Protein AF-A0AAW0XYE4-F1 (afdb_monomer_lite)

Foldseek 3Di:
DVPDDDPQDDPAWHWDDDPAWIWIQGPVQRWIWIDGVDTDIRHDPVQQQVDDDCCFRNVPDPQRNLQAPVQFRDPDSVLSNLSRDDDDPVDDPVVSVVSCPVNVVCVVDGDGDPPDPDPPPDD

Sequence (123 aa):
INGEDYEGENQFVKFTKNENASMFFFKSLGFVIIISDKIQFRMPKILNGNLHGLCGRMDGEKRHDLVGPTGCIFTNPSLFALSWTTQGEGCSLFSLRSKKRGVTQYQEACPREDYIPTAVSHP

Organism: Cherax quadricarinatus (NCBI:txid27406)

InterPro domains:
  IPR001846 von Willebrand factor, type D domain [PS51233] (1-92)

Secondary structure (DSSP, 8-state):
-TTS---S--SSEEEEE-SS-EEEEETTTTEEEEESSSEEEE--GGGTTT--STT--SSS-GGGGGB-TTSBB-S-HHHHHHHH--PPTTS-HHHHHHHHHHHHHHHHH--B------S----

Radius of gyration: 18.24 Å; chains: 1; bounding box: 35×46×48 Å

pLDDT: mean 89.14, std 12.55, range [41.31, 97.88]

Structure (mmCIF, N/CA/C/O backbone):
data_AF-A0AAW0XYE4-F1
#
_entry.id   AF-A0AAW0XYE4-F1
#
loop_
_atom_site.group_PDB
_atom_site.id
_atom_site.type_symbol
_atom_site.label_atom_id
_atom_site.label_alt_id
_atom_site.label_comp_id
_atom_site.label_asym_id
_atom_site.label_entity_id
_atom_site.label_seq_id
_atom_site.pdbx_PDB_ins_code
_atom_site.Cartn_x
_atom_site.Cartn_y
_atom_site.Cartn_z
_atom_site.occupancy
_atom_site.B_iso_or_equiv
_atom_site.auth_seq_id
_atom_site.auth_comp_id
_atom_site.auth_asym_id
_atom_site.auth_atom_id
_atom_site.pdbx_PDB_model_num
ATOM 1 N N . ILE A 1 1 ? -15.274 7.383 12.728 1.00 77.88 1 ILE A N 1
ATOM 2 C CA . ILE A 1 1 ? -15.293 6.687 11.417 1.00 77.88 1 ILE A CA 1
ATOM 3 C C . ILE A 1 1 ? -15.952 7.625 10.405 1.00 77.88 1 ILE A C 1
ATOM 5 O O . ILE A 1 1 ? -16.896 8.287 10.790 1.00 77.88 1 ILE A O 1
ATOM 9 N N . ASN A 1 2 ? -15.466 7.730 9.158 1.00 82.19 2 ASN A N 1
ATOM 10 C CA . ASN A 1 2 ? -16.015 8.654 8.138 1.00 82.19 2 ASN A CA 1
ATOM 11 C C . ASN A 1 2 ? -16.071 10.139 8.563 1.00 82.19 2 ASN A C 1
ATOM 13 O O . ASN A 1 2 ? -17.001 10.850 8.206 1.00 82.19 2 ASN A O 1
ATOM 17 N N . GLY A 1 3 ? -15.074 10.606 9.319 1.00 84.88 3 GLY A N 1
ATOM 18 C CA . GLY A 1 3 ? -15.006 11.990 9.810 1.00 84.88 3 GLY A CA 1
ATOM 19 C C . GLY A 1 3 ? -15.549 12.203 11.226 1.00 84.88 3 GLY A C 1
ATOM 20 O O . GLY A 1 3 ? -15.310 13.260 11.792 1.00 84.88 3 GLY A O 1
ATOM 21 N N . GLU A 1 4 ? -16.202 11.203 11.817 1.00 86.88 4 GLU A N 1
ATOM 22 C CA . GLU A 1 4 ? -16.696 11.256 13.203 1.00 86.88 4 GLU A CA 1
ATOM 23 C C . GLU A 1 4 ? -15.780 10.485 14.166 1.00 86.88 4 GLU A C 1
ATOM 25 O O . GLU A 1 4 ? -14.900 9.730 13.731 1.00 86.88 4 GLU A O 1
ATOM 30 N N . ASP A 1 5 ? -16.001 10.615 15.472 1.00 86.44 5 ASP A N 1
ATOM 31 C CA . ASP A 1 5 ? -15.298 9.820 16.481 1.00 86.44 5 ASP A CA 1
ATOM 32 C C . ASP A 1 5 ? -15.768 8.350 16.484 1.00 86.44 5 ASP A C 1
ATOM 34 O O . ASP A 1 5 ? -16.703 7.952 15.785 1.00 86.44 5 ASP A O 1
ATOM 38 N N . TYR A 1 6 ? -15.041 7.475 17.184 1.00 84.50 6 TYR A N 1
ATOM 39 C CA . TYR A 1 6 ? -15.425 6.070 17.354 1.00 84.50 6 TYR A CA 1
ATOM 40 C C . TYR A 1 6 ? -16.009 5.848 18.748 1.00 84.50 6 TYR A C 1
ATOM 42 O O . TYR A 1 6 ? -15.283 5.909 19.736 1.00 84.50 6 TYR A O 1
ATOM 50 N N . GLU A 1 7 ? -17.294 5.508 18.818 1.00 83.56 7 GLU A N 1
ATOM 51 C CA . GLU A 1 7 ? -18.032 5.378 20.084 1.00 83.56 7 GLU A CA 1
ATOM 52 C C . GLU A 1 7 ? -18.052 3.949 20.662 1.00 83.56 7 GLU A C 1
ATOM 54 O O . GLU A 1 7 ? -18.848 3.626 21.537 1.00 83.56 7 GLU A O 1
ATOM 59 N N . GLY A 1 8 ? -17.171 3.056 20.201 1.00 78.12 8 GLY A N 1
ATOM 60 C CA . GLY A 1 8 ? -17.032 1.708 20.774 1.00 78.12 8 GLY A CA 1
ATOM 61 C C . GL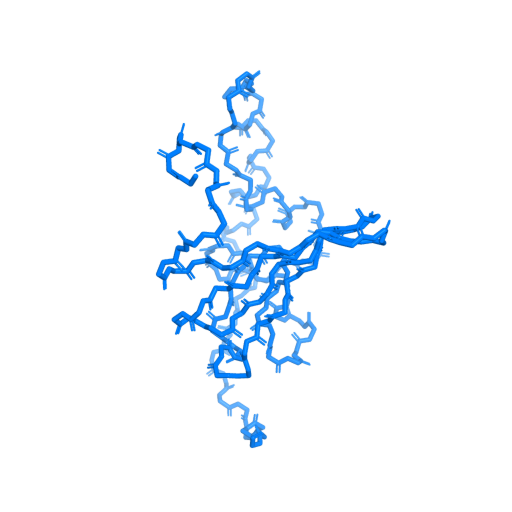Y A 1 8 ? -17.788 0.612 20.024 1.00 78.12 8 GLY A C 1
ATOM 62 O O . GLY A 1 8 ? -17.242 -0.484 19.859 1.00 78.12 8 GLY A O 1
ATOM 63 N N . GLU A 1 9 ? -18.974 0.906 19.492 1.00 79.44 9 GLU A N 1
ATOM 64 C CA . GLU A 1 9 ? -19.780 -0.035 18.711 1.00 79.44 9 GLU A CA 1
ATOM 65 C C . GLU A 1 9 ? -19.944 0.435 17.260 1.00 79.44 9 GLU A C 1
ATOM 67 O O . GLU A 1 9 ? -20.432 1.523 16.973 1.00 79.44 9 GLU A O 1
ATOM 72 N N . ASN A 1 10 ? -19.510 -0.394 16.309 1.00 87.12 10 ASN A N 1
ATOM 73 C CA . ASN A 1 10 ? -19.723 -0.142 14.890 1.00 87.12 10 ASN A CA 1
ATOM 74 C C . ASN A 1 10 ? -19.932 -1.461 14.138 1.00 87.12 10 ASN A C 1
ATOM 76 O O . ASN A 1 10 ? -19.280 -2.478 14.404 1.00 87.12 10 ASN A O 1
ATOM 80 N N . GLN A 1 11 ? -20.865 -1.453 13.188 1.00 87.44 11 GLN A N 1
ATOM 81 C CA . GLN A 1 11 ? -21.248 -2.643 12.426 1.00 87.44 11 GLN A CA 1
ATOM 82 C C . GLN A 1 11 ? -20.153 -3.146 11.469 1.00 87.44 11 GLN A C 1
ATOM 84 O O . GLN A 1 11 ? -20.124 -4.330 11.148 1.00 87.44 11 GLN A O 1
ATOM 89 N N . PHE A 1 12 ? -19.220 -2.285 11.052 1.00 87.94 12 PHE A N 1
ATOM 90 C CA . PHE A 1 12 ? -18.195 -2.610 10.057 1.00 87.94 12 PHE A CA 1
ATOM 91 C C . PHE A 1 12 ? -16.812 -2.808 10.668 1.00 87.94 12 PHE A C 1
ATOM 93 O O . PHE A 1 12 ? -16.082 -3.712 10.261 1.00 87.94 12 PHE A O 1
ATOM 100 N N . VAL A 1 13 ? -16.452 -1.981 11.649 1.00 90.38 13 VAL A N 1
ATOM 101 C CA . VAL A 1 13 ? -15.108 -1.947 12.229 1.00 90.38 13 VAL A CA 1
ATOM 102 C C . VAL A 1 13 ? -15.190 -2.143 13.734 1.00 90.38 13 VAL A C 1
ATOM 104 O O . VAL A 1 13 ? -15.996 -1.516 14.405 1.00 90.38 13 VAL A O 1
ATOM 107 N N . LYS A 1 14 ? -14.333 -2.996 14.286 1.00 91.75 14 LYS A N 1
ATOM 108 C CA . LYS A 1 14 ? -14.065 -3.038 15.723 1.00 91.75 14 LYS A CA 1
ATOM 109 C C . LYS A 1 14 ? -12.671 -2.485 15.970 1.00 91.75 14 LYS A C 1
ATOM 111 O O . LYS A 1 14 ? -11.697 -3.024 15.448 1.00 91.75 14 LYS A O 1
ATOM 116 N N . PHE A 1 15 ? -12.585 -1.432 16.772 1.00 92.75 15 PHE A N 1
ATOM 117 C CA . PHE A 1 15 ? -11.312 -0.899 17.241 1.00 92.75 15 PHE A CA 1
ATOM 118 C C . PHE A 1 15 ? -10.950 -1.514 18.594 1.00 92.75 15 PHE A C 1
ATOM 120 O O . PHE A 1 15 ? -11.798 -1.690 19.469 1.00 92.75 15 PHE A O 1
ATOM 127 N N . THR A 1 16 ? -9.691 -1.893 18.772 1.00 91.44 16 THR A N 1
ATOM 128 C CA . THR A 1 16 ? -9.165 -2.394 20.044 1.00 91.44 16 THR A CA 1
ATOM 129 C C . THR A 1 16 ? -7.762 -1.848 20.237 1.00 91.44 16 THR A C 1
ATOM 131 O O . THR A 1 16 ? -6.922 -1.979 19.354 1.00 91.44 16 THR A O 1
ATOM 134 N N . LYS A 1 17 ? -7.501 -1.245 21.393 1.00 92.50 17 LYS A N 1
ATOM 135 C CA . LYS A 1 17 ? -6.186 -0.726 21.764 1.00 92.50 17 LYS A CA 1
ATOM 136 C C . LYS A 1 17 ? -5.707 -1.454 23.012 1.00 92.50 17 LYS A C 1
ATOM 138 O O . LYS A 1 17 ? -6.456 -1.557 23.978 1.00 92.50 17 LYS A O 1
ATOM 143 N N . ASN A 1 18 ? -4.479 -1.956 22.979 1.00 90.56 18 ASN A N 1
ATOM 144 C CA . ASN A 1 18 ? -3.763 -2.435 24.157 1.00 90.56 18 ASN A CA 1
ATOM 145 C C . ASN A 1 18 ? -2.440 -1.664 24.301 1.00 90.56 18 ASN A C 1
ATOM 147 O O . ASN A 1 18 ? -2.180 -0.731 23.541 1.00 90.56 18 ASN A O 1
ATOM 151 N N . GLU A 1 19 ? -1.619 -2.031 25.284 1.00 94.38 19 GLU A N 1
ATOM 152 C CA . GLU A 1 19 ? -0.341 -1.360 25.567 1.00 94.38 19 GLU A CA 1
ATOM 153 C C . GLU A 1 19 ? 0.650 -1.418 24.392 1.00 94.38 19 GLU A C 1
ATOM 155 O O . GLU A 1 19 ? 1.456 -0.509 24.221 1.00 94.38 19 GLU A O 1
ATOM 160 N N . ASN A 1 20 ? 0.557 -2.450 23.547 1.00 93.56 20 ASN A N 1
ATOM 161 C CA . ASN A 1 20 ? 1.538 -2.729 22.498 1.00 93.56 20 ASN A CA 1
ATOM 162 C C . ASN A 1 20 ? 1.083 -2.287 21.102 1.00 93.56 20 ASN A C 1
ATOM 164 O O . ASN A 1 20 ? 1.913 -2.019 20.234 1.00 93.56 20 ASN A O 1
ATOM 168 N N . ALA A 1 21 ? -0.224 -2.278 20.842 1.00 95.88 21 ALA A N 1
ATOM 169 C CA . ALA A 1 21 ? -0.757 -2.048 19.511 1.00 95.88 21 ALA A CA 1
ATOM 170 C C . ALA A 1 21 ? -2.199 -1.533 19.523 1.00 95.88 21 ALA A C 1
ATOM 172 O O . ALA A 1 21 ? -3.006 -1.806 20.414 1.00 95.88 21 ALA A O 1
ATOM 173 N N . SER A 1 22 ? -2.535 -0.839 18.442 1.00 95.31 22 SER A N 1
ATOM 174 C CA . SER A 1 22 ? -3.904 -0.535 18.039 1.00 95.31 22 SER A CA 1
ATOM 175 C C . SER A 1 22 ? -4.320 -1.468 16.905 1.00 95.31 22 SER A C 1
ATOM 177 O O . SER A 1 22 ? -3.570 -1.675 15.955 1.00 95.31 22 SER A O 1
ATOM 179 N N . MET A 1 23 ? -5.513 -2.043 16.993 1.00 95.12 23 MET A N 1
ATOM 180 C CA . MET A 1 23 ? -6.038 -3.017 16.043 1.00 95.12 23 MET A CA 1
ATOM 181 C C . MET A 1 23 ? -7.390 -2.555 15.506 1.00 95.12 23 MET A C 1
ATOM 183 O O . MET A 1 23 ? -8.291 -2.223 16.275 1.00 95.12 23 MET A O 1
ATOM 187 N N . PHE A 1 24 ? -7.541 -2.592 14.186 1.00 93.75 24 PHE A N 1
ATOM 188 C CA . PHE A 1 24 ? -8.801 -2.372 13.483 1.00 93.75 24 PHE A CA 1
ATOM 189 C C . PHE A 1 24 ? -9.215 -3.683 12.828 1.00 93.75 24 PHE A C 1
ATOM 191 O O . PHE A 1 24 ? -8.551 -4.162 11.910 1.00 93.75 24 PHE A O 1
ATOM 198 N N . PHE A 1 25 ? -10.299 -4.275 13.314 1.00 93.69 25 PHE A N 1
ATOM 199 C CA . PHE A 1 25 ? -10.873 -5.497 12.769 1.00 93.69 25 PHE A CA 1
ATOM 200 C C . PHE A 1 25 ? -12.059 -5.154 11.867 1.00 93.69 25 PHE A C 1
ATOM 202 O O . PHE A 1 25 ? -13.058 -4.610 12.341 1.00 93.69 25 PHE A O 1
ATOM 209 N N . PHE A 1 26 ? -11.960 -5.480 10.580 1.00 92.50 26 PHE A N 1
ATOM 210 C CA . PHE A 1 26 ? -13.002 -5.215 9.592 1.00 92.50 26 PHE A CA 1
ATOM 211 C C . PHE A 1 26 ? -13.899 -6.446 9.474 1.00 92.50 26 PHE A C 1
ATOM 213 O O . PHE A 1 26 ? -13.531 -7.438 8.848 1.00 92.50 26 PHE A O 1
ATOM 220 N N . LYS A 1 27 ? -15.080 -6.385 10.096 1.00 90.00 27 LYS A N 1
ATOM 221 C CA . LYS A 1 27 ? -15.944 -7.549 10.351 1.00 90.00 27 LYS A CA 1
ATOM 222 C C . LYS A 1 27 ? -16.375 -8.272 9.074 1.00 90.00 27 LYS A C 1
ATOM 224 O O . LYS A 1 27 ? -16.282 -9.490 9.015 1.00 90.00 27 LYS A O 1
ATOM 229 N N . SER A 1 28 ? -16.806 -7.521 8.059 1.00 87.12 28 SER A N 1
ATOM 230 C CA . SER A 1 28 ? -17.324 -8.082 6.799 1.00 87.12 28 SER A CA 1
ATOM 231 C C . SER A 1 28 ? -16.236 -8.759 5.957 1.00 87.12 28 SER A C 1
ATOM 233 O O . SER A 1 28 ? -16.470 -9.783 5.326 1.00 87.12 28 SER A O 1
ATOM 235 N N . LEU A 1 29 ? -15.023 -8.203 5.975 1.00 81.31 29 LEU A N 1
ATOM 236 C CA . LEU A 1 29 ? -13.926 -8.653 5.116 1.00 81.31 29 LEU A CA 1
ATOM 237 C C . LEU A 1 29 ? -12.937 -9.572 5.844 1.00 81.31 29 LEU A C 1
ATOM 239 O O . LEU A 1 29 ? -12.050 -10.135 5.213 1.00 81.31 29 LEU A O 1
ATOM 243 N N . GLY A 1 30 ? -13.062 -9.722 7.165 1.00 89.31 30 GLY A N 1
ATOM 244 C CA . GLY A 1 30 ? -12.236 -10.623 7.966 1.00 89.31 30 GLY A CA 1
ATOM 245 C C . GLY A 1 30 ? -10.748 -10.264 8.010 1.00 89.31 30 GLY A C 1
ATOM 246 O O . GLY A 1 30 ? -9.940 -11.113 8.381 1.00 89.31 30 GLY A O 1
ATOM 247 N N . PHE A 1 31 ? -10.365 -9.038 7.637 1.00 93.81 31 PHE A N 1
ATOM 248 C CA . PHE A 1 31 ? -8.981 -8.573 7.726 1.00 93.81 31 PHE A CA 1
ATOM 249 C C . PHE A 1 31 ? -8.751 -7.678 8.945 1.00 93.81 31 PHE A C 1
ATOM 251 O O . PHE A 1 31 ? -9.674 -7.079 9.508 1.00 93.81 31 PHE A O 1
ATOM 258 N N . VAL A 1 32 ? -7.483 -7.583 9.345 1.00 95.31 32 VAL A N 1
ATOM 259 C CA . VAL A 1 32 ? -7.049 -6.796 10.504 1.00 95.31 32 VAL A CA 1
ATOM 260 C C . VAL A 1 32 ? -5.934 -5.846 10.106 1.00 95.31 32 VAL A C 1
ATOM 262 O O . VAL A 1 32 ? -4.957 -6.266 9.488 1.00 95.31 32 VAL A O 1
ATOM 265 N N . ILE A 1 33 ? -6.048 -4.583 10.512 1.00 96.12 33 ILE A N 1
ATOM 266 C CA . ILE A 1 33 ? -4.933 -3.632 10.501 1.00 96.12 33 ILE A CA 1
ATOM 267 C C . ILE A 1 33 ? -4.384 -3.547 11.919 1.00 96.12 33 ILE A C 1
ATOM 269 O O . ILE A 1 33 ? -5.140 -3.312 12.860 1.00 96.12 33 ILE A O 1
ATOM 273 N N . ILE A 1 34 ? -3.080 -3.745 12.073 1.00 96.56 34 ILE A N 1
ATOM 274 C CA . ILE A 1 34 ? -2.377 -3.669 13.355 1.00 96.56 34 ILE A CA 1
ATOM 275 C C . ILE A 1 34 ? -1.349 -2.549 13.253 1.00 96.56 34 ILE A C 1
ATOM 277 O O . ILE A 1 34 ? -0.526 -2.550 12.339 1.00 96.56 34 ILE A O 1
ATOM 281 N N . ILE A 1 35 ? -1.407 -1.607 14.187 1.00 97.00 35 ILE A N 1
ATOM 282 C CA . ILE A 1 35 ? -0.532 -0.441 14.253 1.00 97.00 35 ILE A CA 1
ATOM 283 C C . ILE A 1 35 ? 0.226 -0.485 15.580 1.00 97.00 35 ILE A C 1
ATOM 285 O O . ILE A 1 35 ? -0.378 -0.382 16.649 1.00 97.00 35 ILE A O 1
ATOM 289 N N . SER A 1 36 ? 1.541 -0.647 15.486 1.00 95.75 36 SER A N 1
ATOM 290 C CA . SER A 1 36 ? 2.510 -0.587 16.585 1.00 95.75 36 SER A CA 1
ATOM 291 C C . SER A 1 36 ? 3.701 0.281 16.140 1.00 95.75 36 SER A C 1
ATOM 293 O O . SER A 1 36 ? 3.505 1.345 15.558 1.00 95.75 36 SER A O 1
ATOM 295 N N . ASP A 1 37 ? 4.930 -0.194 16.328 1.00 95.75 37 ASP A N 1
ATOM 296 C CA . ASP A 1 37 ? 6.149 0.255 15.640 1.00 95.75 37 ASP A CA 1
ATOM 297 C C . ASP A 1 37 ? 6.094 0.113 14.103 1.00 95.75 37 ASP A C 1
ATOM 299 O O . ASP A 1 37 ? 6.867 0.743 13.383 1.00 95.75 37 ASP A O 1
ATOM 303 N N . LYS A 1 38 ? 5.170 -0.707 13.590 1.00 95.38 38 LYS A N 1
ATOM 304 C CA . LYS A 1 38 ? 4.906 -0.916 12.162 1.00 95.38 38 LYS A CA 1
ATOM 305 C C . LYS A 1 38 ? 3.409 -0.996 11.884 1.00 95.38 38 LYS A C 1
ATOM 307 O O . LYS A 1 38 ? 2.613 -1.309 12.769 1.00 95.38 38 LYS A O 1
ATOM 312 N N . ILE A 1 39 ? 3.042 -0.777 10.623 1.00 96.69 39 ILE A N 1
ATOM 313 C CA . ILE A 1 39 ? 1.688 -1.018 10.116 1.00 96.69 39 ILE A CA 1
ATOM 314 C C . ILE A 1 39 ? 1.673 -2.393 9.456 1.00 96.69 39 ILE A C 1
ATOM 316 O O . ILE A 1 39 ? 2.456 -2.666 8.548 1.00 96.69 39 ILE A O 1
ATOM 320 N N . GLN A 1 40 ? 0.790 -3.270 9.920 1.00 95.88 40 GLN A N 1
ATOM 321 C CA . GLN A 1 40 ? 0.616 -4.611 9.376 1.00 95.88 40 GLN A CA 1
ATOM 322 C C . GLN A 1 40 ? -0.816 -4.801 8.905 1.00 95.88 40 GLN A C 1
ATOM 324 O O . GLN A 1 40 ? -1.766 -4.490 9.623 1.00 95.88 40 GLN A O 1
ATOM 329 N N . PHE A 1 41 ? -0.950 -5.404 7.733 1.00 95.38 41 PHE A N 1
ATOM 330 C CA . PHE A 1 41 ? -2.218 -5.851 7.183 1.00 95.38 41 PHE A CA 1
ATOM 331 C C . PHE A 1 41 ? -2.257 -7.375 7.263 1.00 95.38 41 PHE A C 1
ATOM 333 O O . PHE A 1 41 ? -1.408 -8.052 6.688 1.00 95.38 41 PHE A O 1
ATOM 340 N N . ARG A 1 42 ? -3.224 -7.929 7.994 1.00 94.44 42 ARG A N 1
ATOM 341 C CA . ARG A 1 42 ? -3.495 -9.370 8.019 1.00 94.44 42 ARG A CA 1
ATOM 342 C C . ARG A 1 42 ? -4.736 -9.639 7.194 1.00 94.44 42 ARG A C 1
ATOM 344 O O . ARG A 1 42 ? -5.844 -9.380 7.657 1.00 94.44 42 ARG A O 1
ATOM 351 N N . MET A 1 43 ? -4.522 -10.124 5.979 1.00 94.69 43 MET A N 1
ATOM 352 C CA . MET A 1 43 ? -5.576 -10.393 5.008 1.00 94.69 43 MET A CA 1
ATOM 353 C C . MET A 1 43 ? -6.026 -11.859 5.083 1.00 94.69 43 MET A C 1
ATOM 355 O O . MET A 1 43 ? -5.208 -12.735 5.379 1.00 94.69 43 MET A O 1
ATOM 359 N N . PRO A 1 44 ? -7.312 -12.157 4.837 1.00 93.81 44 PRO A N 1
ATOM 360 C CA . PRO A 1 44 ? -7.788 -13.531 4.760 1.00 93.81 44 PRO A CA 1
ATOM 361 C C . PRO A 1 44 ? -7.201 -14.244 3.535 1.00 93.81 44 PRO A C 1
ATOM 363 O O . PRO A 1 44 ? -7.012 -13.643 2.477 1.00 93.81 44 PRO A O 1
ATOM 366 N N . LYS A 1 45 ? -6.985 -15.561 3.652 1.00 90.12 45 LYS A N 1
ATOM 367 C CA . LYS A 1 45 ? -6.411 -16.390 2.576 1.00 90.12 45 LYS A CA 1
ATOM 368 C C . LYS A 1 45 ? -7.194 -16.337 1.261 1.00 90.12 45 LYS A C 1
ATOM 370 O O . LYS A 1 45 ? -6.599 -16.528 0.214 1.00 90.12 45 LYS A O 1
ATOM 375 N N . ILE A 1 46 ? -8.494 -16.046 1.296 1.00 89.88 46 ILE A N 1
ATOM 376 C CA . ILE A 1 46 ? -9.321 -15.935 0.084 1.00 89.88 46 ILE A CA 1
ATOM 377 C C . ILE A 1 46 ? -8.867 -14.812 -0.867 1.00 89.88 46 ILE A C 1
ATOM 379 O O . ILE A 1 46 ? -9.185 -14.844 -2.049 1.00 89.88 46 ILE A O 1
ATOM 383 N N . LEU A 1 47 ? -8.099 -13.833 -0.375 1.00 91.19 47 LEU A N 1
ATOM 384 C CA . LEU A 1 47 ? -7.537 -12.755 -1.196 1.00 91.19 47 LEU A CA 1
ATOM 385 C C . LEU A 1 47 ? -6.156 -13.093 -1.779 1.00 91.19 47 LEU A C 1
ATOM 387 O O . LEU A 1 47 ? -5.539 -12.236 -2.406 1.00 91.19 47 LEU A O 1
ATOM 391 N N . ASN A 1 48 ? -5.658 -14.313 -1.572 1.00 90.88 48 ASN A N 1
ATOM 392 C CA . ASN A 1 48 ? -4.385 -14.779 -2.115 1.00 90.88 48 ASN A CA 1
ATOM 393 C C . ASN A 1 48 ? -4.365 -14.597 -3.648 1.00 90.88 48 ASN A C 1
ATOM 395 O O . ASN A 1 48 ? -5.321 -14.957 -4.335 1.00 90.88 48 ASN A O 1
ATOM 399 N N . GLY A 1 49 ? -3.327 -13.925 -4.152 1.00 89.88 49 GLY A N 1
ATOM 400 C CA . GLY A 1 49 ? -3.165 -13.567 -5.562 1.00 89.88 49 GLY A CA 1
ATOM 401 C C . GLY A 1 49 ? -4.095 -12.476 -6.093 1.00 89.88 49 GLY A C 1
ATOM 402 O O . GLY A 1 49 ? -3.927 -12.060 -7.237 1.00 89.88 49 GLY A O 1
ATOM 403 N N . ASN A 1 50 ? -5.028 -11.966 -5.286 1.00 90.19 50 ASN A N 1
ATOM 404 C CA . ASN A 1 50 ? -6.008 -10.944 -5.680 1.00 90.19 50 ASN A CA 1
ATOM 405 C C . ASN A 1 50 ? -5.727 -9.563 -5.064 1.00 90.19 50 ASN A C 1
ATOM 407 O O . ASN A 1 50 ? -6.496 -8.621 -5.264 1.00 90.19 50 ASN A O 1
ATOM 411 N N . LEU A 1 51 ? -4.650 -9.433 -4.288 1.00 91.69 51 LEU A N 1
ATOM 412 C CA . LEU A 1 51 ? -4.199 -8.152 -3.755 1.00 91.69 51 LEU A CA 1
ATOM 413 C C . LEU A 1 51 ? -3.267 -7.454 -4.745 1.00 91.69 51 LEU A C 1
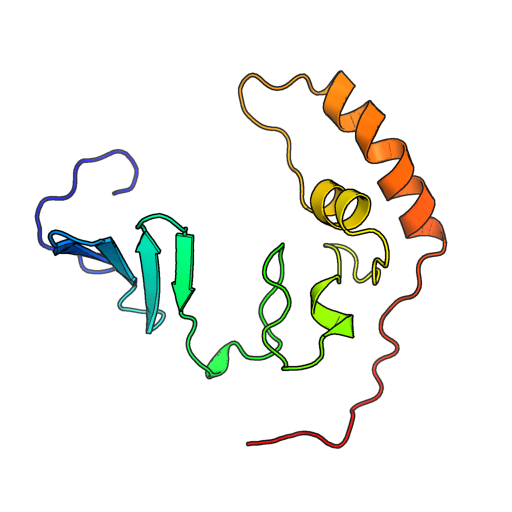ATOM 415 O O . LEU A 1 51 ? -2.603 -8.091 -5.557 1.00 91.69 51 LEU A O 1
ATOM 419 N N . HIS A 1 52 ? -3.201 -6.131 -4.644 1.00 93.12 52 HIS A N 1
ATOM 420 C CA . HIS A 1 52 ? -2.267 -5.301 -5.393 1.00 93.12 52 HIS A CA 1
ATOM 421 C C . HIS A 1 52 ? -1.833 -4.115 -4.531 1.00 93.12 52 HIS A C 1
ATOM 423 O O . HIS A 1 52 ? -2.570 -3.668 -3.649 1.00 93.12 52 HIS A O 1
ATOM 429 N N . GLY A 1 53 ? -0.648 -3.577 -4.807 1.00 94.81 53 GLY A N 1
ATOM 430 C CA . GLY A 1 53 ? -0.099 -2.421 -4.107 1.00 94.81 53 GLY A CA 1
ATOM 431 C C . GLY A 1 53 ? 1.317 -2.678 -3.611 1.00 94.81 53 GLY A C 1
ATOM 432 O O . GLY A 1 53 ? 1.969 -3.644 -3.996 1.00 94.81 53 GLY A O 1
ATOM 433 N N . LEU A 1 54 ? 1.791 -1.813 -2.714 1.00 95.88 54 LEU A N 1
ATOM 434 C CA . LEU A 1 54 ? 3.165 -1.861 -2.197 1.00 95.88 54 LEU A CA 1
ATOM 435 C C . LEU A 1 54 ? 3.485 -3.117 -1.369 1.00 95.88 54 LEU A C 1
ATOM 437 O O . LEU A 1 54 ? 4.656 -3.423 -1.176 1.00 95.88 54 LEU A O 1
ATOM 441 N N . CYS A 1 55 ? 2.466 -3.825 -0.873 1.00 94.38 55 CYS A N 1
ATOM 442 C CA . CYS A 1 55 ? 2.624 -5.075 -0.124 1.00 94.38 55 CYS A CA 1
ATOM 443 C C . CYS A 1 55 ? 2.599 -6.333 -1.011 1.00 94.38 55 CYS A C 1
ATOM 445 O O . CYS A 1 55 ? 2.631 -7.433 -0.467 1.00 94.38 55 CYS A O 1
ATOM 447 N N . GLY A 1 56 ? 2.527 -6.182 -2.338 1.00 93.12 56 GLY A N 1
ATOM 448 C CA . GLY A 1 56 ? 2.511 -7.302 -3.276 1.00 93.12 56 GLY A CA 1
ATOM 449 C C . GLY A 1 56 ? 1.147 -7.980 -3.424 1.00 93.12 56 GLY A C 1
ATOM 450 O O . GLY A 1 56 ? 0.112 -7.431 -3.031 1.00 93.12 56 GLY A O 1
ATOM 451 N N . ARG A 1 57 ? 1.150 -9.175 -4.030 1.00 90.44 57 ARG A N 1
ATOM 452 C CA . ARG A 1 57 ? -0.070 -9.917 -4.407 1.00 90.44 57 ARG A CA 1
ATOM 453 C C . ARG A 1 57 ? -0.519 -10.972 -3.409 1.00 90.44 57 ARG A C 1
ATOM 455 O O . ARG A 1 57 ? -1.638 -11.474 -3.520 1.00 90.44 57 ARG A O 1
ATOM 462 N N . MET A 1 58 ? 0.327 -11.298 -2.432 1.00 91.94 58 MET A N 1
ATOM 463 C CA . MET A 1 58 ? 0.076 -12.376 -1.473 1.00 91.94 58 MET A CA 1
ATOM 464 C C . MET A 1 58 ? -0.172 -13.730 -2.167 1.00 91.94 58 MET A C 1
ATOM 466 O O . MET A 1 58 ? -0.998 -14.498 -1.694 1.00 91.94 58 MET A O 1
ATOM 470 N N . ASP A 1 59 ? 0.515 -14.012 -3.279 1.00 90.50 59 ASP A N 1
ATOM 471 C CA . ASP A 1 59 ? 0.468 -15.297 -4.005 1.00 90.50 59 ASP A CA 1
ATOM 472 C C . ASP A 1 59 ? 1.604 -16.266 -3.662 1.00 90.50 59 ASP A C 1
ATOM 474 O O . ASP A 1 59 ? 1.601 -17.417 -4.089 1.00 90.50 59 ASP A O 1
ATOM 478 N N . GLY A 1 60 ? 2.560 -15.818 -2.849 1.00 89.44 60 GLY A N 1
ATOM 479 C CA . GLY A 1 60 ? 3.753 -16.591 -2.517 1.00 89.44 60 GLY A CA 1
ATOM 480 C C . GLY A 1 60 ? 4.840 -16.535 -3.593 1.00 89.44 60 GLY A C 1
ATOM 481 O O . GLY A 1 60 ? 5.903 -17.118 -3.383 1.00 89.44 60 GLY A O 1
ATOM 482 N N . GLU A 1 61 ? 4.627 -15.807 -4.694 1.00 89.50 61 GLU A N 1
ATOM 483 C CA . GLU A 1 61 ? 5.623 -15.591 -5.739 1.00 89.50 61 GLU A CA 1
ATOM 484 C C . GLU A 1 61 ? 6.278 -14.213 -5.575 1.00 89.50 61 GLU A C 1
ATOM 486 O O . GLU A 1 61 ? 5.720 -13.170 -5.912 1.00 89.50 61 GLU A O 1
ATOM 491 N N . LYS A 1 62 ? 7.527 -14.210 -5.095 1.00 88.62 62 LYS A N 1
ATOM 492 C CA . LYS A 1 62 ? 8.308 -12.985 -4.845 1.00 88.62 62 LYS A CA 1
ATOM 493 C C . LYS A 1 62 ? 8.417 -12.078 -6.067 1.00 88.62 62 LYS A C 1
ATOM 495 O O . LYS A 1 62 ? 8.522 -10.862 -5.919 1.00 88.62 62 LYS A O 1
ATOM 500 N N . ARG A 1 63 ? 8.442 -12.645 -7.277 1.00 85.81 63 ARG A N 1
ATOM 501 C CA . ARG A 1 63 ? 8.512 -11.857 -8.514 1.00 85.81 63 ARG A CA 1
ATOM 502 C C . ARG A 1 63 ? 7.266 -10.988 -8.701 1.00 85.81 63 ARG A C 1
ATOM 504 O O . ARG A 1 63 ? 7.370 -9.910 -9.282 1.00 85.81 63 ARG A O 1
ATOM 511 N N . HIS A 1 64 ? 6.115 -11.432 -8.205 1.00 89.50 64 HIS A N 1
ATOM 512 C CA . HIS A 1 64 ? 4.849 -10.725 -8.362 1.00 89.50 64 HIS A CA 1
ATOM 513 C C . HIS A 1 64 ? 4.629 -9.635 -7.300 1.00 89.50 64 HIS A C 1
ATOM 515 O O . HIS A 1 64 ? 3.753 -8.781 -7.454 1.00 89.50 64 HIS A O 1
ATOM 521 N N . ASP A 1 65 ? 5.472 -9.576 -6.263 1.00 93.56 65 ASP A N 1
ATOM 522 C CA . ASP A 1 65 ? 5.386 -8.538 -5.229 1.00 93.56 65 ASP A CA 1
ATOM 523 C C . ASP A 1 65 ? 5.715 -7.133 -5.754 1.00 93.56 65 ASP A C 1
ATOM 525 O O . ASP A 1 65 ? 5.259 -6.137 -5.194 1.00 93.56 65 ASP A O 1
ATOM 529 N N . LEU A 1 66 ? 6.479 -7.043 -6.849 1.00 95.50 66 LEU A N 1
ATOM 530 C CA . LEU A 1 66 ? 6.872 -5.780 -7.482 1.00 95.50 66 LEU A CA 1
ATOM 531 C C . LEU A 1 66 ? 6.080 -5.474 -8.762 1.00 95.50 66 LEU A C 1
ATOM 533 O O . LEU A 1 66 ? 6.559 -4.756 -9.644 1.00 95.50 66 LEU A O 1
ATOM 537 N N . VAL A 1 67 ? 4.857 -5.997 -8.875 1.00 95.12 67 VAL A N 1
ATOM 538 C CA . VAL A 1 67 ? 3.942 -5.674 -9.978 1.00 95.12 67 VAL A CA 1
ATOM 539 C C . VAL A 1 67 ? 3.300 -4.310 -9.732 1.00 95.12 67 VAL A C 1
ATOM 541 O O . VAL A 1 67 ? 2.572 -4.100 -8.761 1.00 95.12 67 VAL A O 1
ATOM 544 N N . GLY A 1 68 ? 3.586 -3.349 -10.609 1.00 95.31 68 GLY A N 1
ATOM 545 C CA . GLY A 1 68 ? 2.995 -2.014 -10.547 1.00 95.31 68 GLY A CA 1
ATOM 546 C C . GLY A 1 68 ? 1.541 -1.971 -11.041 1.00 95.31 68 GLY A C 1
ATOM 547 O O . GLY A 1 68 ? 1.033 -2.947 -11.594 1.00 95.31 68 GLY A O 1
ATOM 548 N N . PRO A 1 69 ? 0.876 -0.805 -10.962 1.00 95.06 69 PRO A N 1
ATOM 549 C CA . PRO A 1 69 ? -0.558 -0.654 -11.256 1.00 95.06 69 PRO A CA 1
ATOM 550 C C . PRO A 1 69 ? -0.960 -0.915 -12.720 1.00 95.06 69 PRO A C 1
ATOM 552 O O . PRO A 1 69 ? -2.138 -0.873 -13.052 1.00 95.06 69 PRO A O 1
ATOM 555 N N . THR A 1 70 ? 0.005 -1.159 -13.609 1.00 94.12 70 THR A N 1
ATOM 556 C CA . THR A 1 70 ? -0.216 -1.434 -15.045 1.00 94.12 70 THR A CA 1
ATOM 557 C C . THR A 1 70 ? 0.233 -2.836 -15.464 1.00 94.12 70 THR A C 1
ATOM 559 O O . THR A 1 70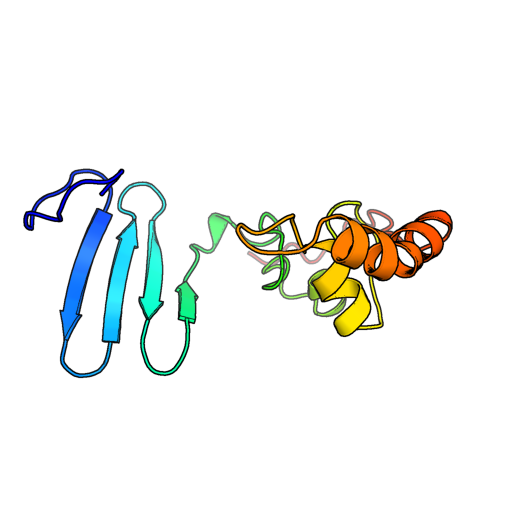 ? 0.366 -3.110 -16.656 1.00 94.12 70 THR A O 1
ATOM 562 N N . GLY A 1 71 ? 0.535 -3.708 -14.496 1.00 92.88 71 GLY A N 1
ATOM 563 C CA . GLY A 1 71 ? 1.004 -5.074 -14.751 1.00 92.88 71 GLY A CA 1
ATOM 564 C C . GLY A 1 71 ? 2.493 -5.197 -15.099 1.00 92.88 71 GLY A C 1
ATOM 565 O O . GLY A 1 71 ? 2.971 -6.300 -15.339 1.00 92.88 71 GLY A O 1
ATOM 566 N N . CYS A 1 72 ? 3.244 -4.091 -15.124 1.00 95.06 72 CYS A N 1
ATOM 567 C CA . CYS A 1 72 ? 4.702 -4.129 -15.252 1.00 95.06 72 CYS A CA 1
ATOM 568 C C . CYS A 1 72 ? 5.351 -4.734 -14.005 1.00 95.06 72 CYS A C 1
ATOM 570 O O . CYS A 1 72 ? 5.068 -4.279 -12.895 1.00 95.06 72 CYS A O 1
ATOM 572 N N . ILE A 1 73 ? 6.275 -5.674 -14.193 1.00 94.88 73 ILE A N 1
ATOM 573 C CA . ILE A 1 73 ? 7.113 -6.228 -13.127 1.00 94.88 73 ILE A CA 1
ATOM 574 C C . ILE A 1 73 ? 8.350 -5.341 -12.983 1.00 94.88 73 ILE A C 1
ATOM 576 O O . ILE A 1 73 ? 9.157 -5.251 -13.903 1.00 94.88 73 ILE A O 1
ATOM 580 N N . PHE A 1 74 ? 8.516 -4.688 -11.837 1.00 95.75 74 PHE A N 1
ATOM 581 C CA . PHE A 1 74 ? 9.655 -3.810 -11.579 1.00 95.75 74 PHE A CA 1
ATOM 582 C C . PHE A 1 74 ? 10.806 -4.569 -10.912 1.00 95.75 74 PHE A C 1
ATOM 584 O O . PHE A 1 74 ? 10.600 -5.391 -10.026 1.00 95.75 74 PHE A O 1
ATOM 591 N N . THR A 1 75 ? 12.042 -4.225 -11.269 1.00 93.94 75 THR A N 1
ATOM 592 C CA . THR A 1 75 ? 13.257 -4.702 -10.576 1.00 93.94 75 THR A CA 1
ATOM 593 C C . THR A 1 75 ? 13.871 -3.645 -9.660 1.00 93.94 75 THR A C 1
ATOM 595 O O . THR A 1 75 ? 14.671 -3.969 -8.786 1.00 93.94 75 THR A O 1
ATOM 598 N N . ASN A 1 76 ? 13.494 -2.374 -9.839 1.00 95.75 76 ASN A N 1
ATOM 599 C CA . ASN A 1 76 ? 13.934 -1.256 -9.011 1.00 95.75 76 ASN A CA 1
ATOM 600 C C . ASN A 1 76 ? 12.840 -0.905 -7.981 1.00 95.75 76 ASN A C 1
ATOM 602 O O . ASN A 1 76 ? 11.802 -0.364 -8.381 1.00 95.75 76 ASN A O 1
ATOM 606 N N . PRO A 1 77 ? 13.062 -1.139 -6.671 1.00 95.69 77 PRO A N 1
ATOM 607 C CA . PRO A 1 77 ? 12.060 -0.881 -5.634 1.00 95.69 77 PRO A CA 1
ATOM 608 C C . PRO A 1 77 ? 11.623 0.586 -5.534 1.00 95.69 77 PRO A C 1
ATOM 610 O O . PRO A 1 77 ? 10.459 0.868 -5.261 1.00 95.69 77 PRO A O 1
ATOM 613 N N . SER A 1 78 ? 12.524 1.534 -5.795 1.00 96.88 78 SER A N 1
ATOM 614 C CA . SER A 1 78 ? 12.201 2.966 -5.772 1.00 96.88 78 SER A CA 1
ATOM 615 C C . SER A 1 78 ? 11.297 3.352 -6.940 1.00 96.88 78 SER A C 1
ATOM 617 O O . SER A 1 78 ? 10.351 4.121 -6.767 1.00 96.88 78 SER A O 1
ATOM 619 N N . LEU A 1 79 ? 11.557 2.798 -8.128 1.00 97.69 79 LEU A N 1
ATOM 620 C CA . LEU A 1 79 ? 10.719 3.021 -9.306 1.00 97.69 79 LEU A CA 1
ATOM 621 C C . LEU A 1 79 ? 9.347 2.346 -9.149 1.00 97.69 79 LEU A C 1
ATOM 623 O O . LEU A 1 79 ? 8.324 2.947 -9.476 1.00 97.69 79 LEU A O 1
ATOM 627 N N . PHE A 1 80 ? 9.328 1.144 -8.568 1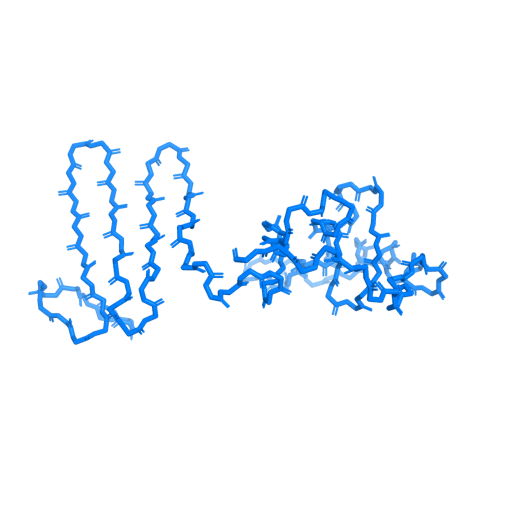.00 97.56 80 PHE A N 1
ATOM 628 C CA . PHE A 1 80 ? 8.112 0.436 -8.172 1.00 97.56 80 PHE A CA 1
ATOM 629 C C . PHE A 1 80 ? 7.261 1.268 -7.207 1.00 97.56 80 PHE A C 1
ATOM 631 O O . PHE A 1 80 ? 6.093 1.534 -7.493 1.00 97.56 80 PHE A O 1
ATOM 638 N N . ALA A 1 81 ? 7.841 1.745 -6.103 1.00 97.44 81 ALA A N 1
ATOM 639 C CA . ALA A 1 81 ? 7.119 2.547 -5.118 1.00 97.44 81 ALA A CA 1
ATOM 640 C C . ALA A 1 81 ? 6.558 3.840 -5.732 1.00 97.44 81 ALA A C 1
ATOM 642 O O . ALA A 1 81 ? 5.415 4.234 -5.479 1.00 97.44 81 ALA A O 1
ATOM 643 N N . LEU A 1 82 ? 7.334 4.468 -6.617 1.00 97.56 82 LEU A N 1
ATOM 644 C CA . LEU A 1 82 ? 6.909 5.661 -7.337 1.00 97.56 82 LEU A CA 1
ATOM 645 C C . LEU A 1 82 ? 5.746 5.391 -8.308 1.00 97.56 82 LEU A C 1
ATOM 647 O O . LEU A 1 82 ? 4.912 6.275 -8.517 1.00 97.56 82 LEU A O 1
ATOM 651 N N . SER A 1 83 ? 5.643 4.179 -8.862 1.00 97.50 83 SER A N 1
ATOM 652 C CA . SER A 1 83 ? 4.526 3.790 -9.732 1.00 97.50 83 SER A CA 1
ATOM 653 C C . SER A 1 83 ? 3.177 3.791 -9.010 1.00 97.50 83 SER A C 1
ATOM 655 O O . SER A 1 83 ? 2.186 4.254 -9.577 1.00 97.50 83 SER A O 1
ATOM 657 N N . TRP A 1 84 ? 3.167 3.407 -7.731 1.00 97.19 84 TRP A N 1
ATOM 658 C CA . TRP A 1 84 ? 1.992 3.424 -6.853 1.00 97.19 84 TRP A CA 1
ATOM 659 C C . TRP A 1 84 ? 1.715 4.785 -6.201 1.00 97.19 84 TRP A C 1
ATOM 661 O O . TRP A 1 84 ? 0.669 4.976 -5.587 1.00 97.19 84 TRP A O 1
ATOM 671 N N . THR A 1 85 ? 2.627 5.751 -6.325 1.00 95.88 85 THR A N 1
ATOM 672 C CA . THR A 1 85 ? 2.478 7.063 -5.680 1.00 95.88 85 THR A CA 1
ATOM 673 C C . THR A 1 85 ? 1.373 7.890 -6.344 1.00 95.88 85 THR A C 1
ATOM 675 O O . THR A 1 85 ? 1.335 8.021 -7.568 1.00 95.88 85 THR A O 1
ATOM 678 N N . THR A 1 86 ? 0.503 8.514 -5.555 1.00 93.88 86 THR A N 1
ATOM 679 C CA . THR A 1 86 ? -0.540 9.446 -6.017 1.00 93.88 86 THR A CA 1
ATOM 680 C C . THR A 1 86 ? -0.215 10.887 -5.608 1.00 93.88 86 THR A C 1
ATOM 682 O O . THR A 1 86 ? 0.772 11.147 -4.918 1.00 93.88 86 THR A O 1
ATOM 685 N N . GLN A 1 87 ? -0.997 11.858 -6.086 1.00 94.56 87 GLN A N 1
ATOM 686 C CA . GLN A 1 87 ? -0.869 13.237 -5.617 1.00 94.56 87 GLN A CA 1
ATOM 687 C C . GLN A 1 87 ? -1.375 13.333 -4.176 1.00 94.56 87 GLN A C 1
ATOM 689 O O . GLN A 1 87 ? -2.545 13.071 -3.917 1.00 94.56 87 GLN A O 1
ATOM 694 N N . GLY A 1 88 ? -0.486 13.717 -3.262 1.00 92.31 88 GLY A N 1
ATOM 695 C CA . GLY A 1 88 ? -0.836 14.031 -1.881 1.00 9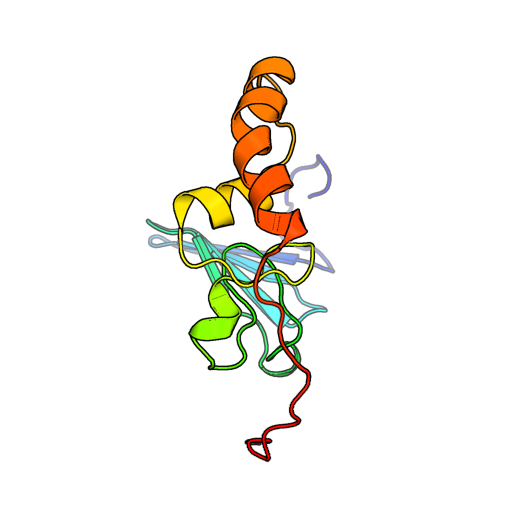2.31 88 GLY A CA 1
ATOM 696 C C . GLY A 1 88 ? -1.215 15.499 -1.701 1.00 92.31 88 GLY A C 1
ATOM 697 O O . GLY A 1 88 ? -0.770 16.371 -2.454 1.00 92.31 88 GLY A O 1
ATOM 698 N N . GLU A 1 89 ? -2.003 15.772 -0.667 1.00 92.38 89 GLU A N 1
ATOM 699 C CA . GLU A 1 89 ? -2.232 17.131 -0.183 1.00 92.38 89 GLU A CA 1
ATOM 700 C C . GLU A 1 89 ? -0.902 17.769 0.257 1.00 92.38 89 GLU A C 1
ATOM 702 O O . GLU A 1 89 ? -0.001 17.091 0.753 1.00 92.38 89 GLU A O 1
ATOM 707 N N . GLY A 1 90 ? -0.722 19.064 -0.019 1.00 91.00 90 GLY A N 1
ATOM 708 C CA . GLY A 1 90 ? 0.530 19.778 0.265 1.00 91.00 90 GLY A CA 1
ATOM 709 C C . GLY A 1 90 ? 1.737 19.361 -0.593 1.00 91.00 90 GLY A C 1
ATOM 710 O O . GLY A 1 90 ? 2.808 19.954 -0.473 1.00 91.00 90 GLY A O 1
ATOM 711 N N . CYS A 1 91 ? 1.595 18.382 -1.493 1.00 90.69 91 CYS A N 1
ATOM 712 C CA . CYS A 1 91 ? 2.667 17.946 -2.387 1.00 90.69 91 CYS A CA 1
ATOM 713 C C . CYS A 1 91 ? 2.600 18.651 -3.751 1.00 90.69 91 CYS A C 1
ATOM 715 O O . CYS A 1 91 ? 1.548 18.749 -4.383 1.00 90.69 91 CYS A O 1
ATOM 717 N N . SER A 1 92 ? 3.756 19.082 -4.264 1.00 94.75 92 SER A N 1
ATOM 718 C CA . SER A 1 92 ? 3.849 19.696 -5.595 1.00 94.75 92 SER A CA 1
ATOM 719 C C . SER A 1 92 ? 3.534 18.690 -6.707 1.00 94.75 92 SER A C 1
ATOM 721 O O . SER A 1 92 ? 4.285 17.736 -6.936 1.00 94.75 92 SER A O 1
ATOM 723 N N . LEU A 1 93 ? 2.468 18.956 -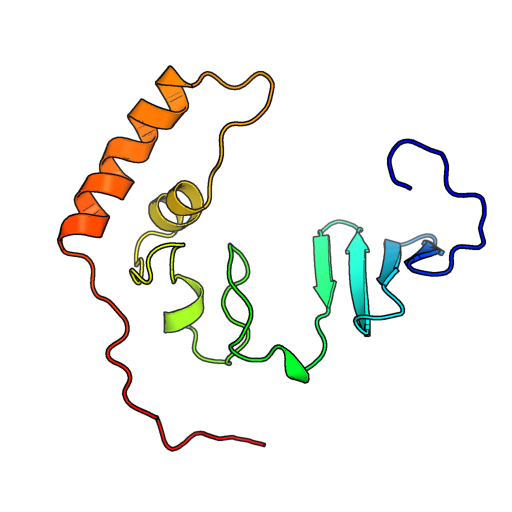7.470 1.00 94.38 93 LEU A N 1
ATOM 724 C CA . LEU A 1 93 ? 2.107 18.177 -8.658 1.00 94.38 93 LEU A CA 1
ATOM 725 C C . LEU A 1 93 ? 3.223 18.187 -9.712 1.00 94.38 93 LEU A C 1
ATOM 727 O O . LEU A 1 93 ? 3.471 17.177 -10.369 1.00 94.38 93 LEU A O 1
ATOM 731 N N . PHE A 1 94 ? 3.930 19.308 -9.855 1.00 95.69 94 PHE A N 1
ATOM 732 C CA . PHE A 1 94 ? 5.067 19.408 -10.767 1.00 95.69 94 PHE A CA 1
ATOM 733 C C . PHE A 1 94 ? 6.207 18.462 -10.363 1.00 95.69 94 PHE A C 1
ATOM 735 O O . PHE A 1 94 ? 6.770 17.768 -11.215 1.00 95.69 94 PHE A O 1
ATOM 742 N N . SER A 1 95 ? 6.515 18.390 -9.064 1.00 94.62 95 SER A N 1
ATOM 743 C CA . SER A 1 95 ? 7.519 17.465 -8.528 1.00 94.62 95 SER A CA 1
ATOM 744 C C . SER A 1 95 ? 7.113 16.009 -8.760 1.00 94.62 95 SER A C 1
ATOM 746 O O . SER A 1 95 ? 7.913 15.222 -9.270 1.00 94.62 95 SER A O 1
ATOM 748 N N . LEU A 1 96 ? 5.847 15.664 -8.487 1.00 95.06 96 LEU A N 1
ATOM 749 C CA . LEU A 1 96 ? 5.320 14.321 -8.737 1.00 95.06 96 LEU A CA 1
ATOM 750 C C . LEU A 1 96 ? 5.440 13.930 -10.214 1.00 95.06 96 LEU A C 1
ATOM 752 O O . LEU A 1 96 ? 5.994 12.877 -10.524 1.00 95.06 96 LEU A O 1
ATOM 756 N N . ARG A 1 97 ? 4.966 14.785 -11.129 1.00 95.62 97 ARG A N 1
ATOM 757 C CA . ARG A 1 97 ? 5.055 14.551 -12.581 1.00 95.62 97 ARG A CA 1
ATOM 758 C C . ARG A 1 97 ? 6.501 14.388 -13.034 1.00 95.62 97 ARG A C 1
ATOM 760 O O . ARG A 1 97 ? 6.799 13.497 -13.820 1.00 95.62 97 ARG A O 1
ATOM 767 N N . SER A 1 98 ? 7.402 15.220 -12.514 1.00 96.50 98 SER A N 1
ATOM 768 C CA . SER A 1 98 ? 8.823 15.153 -12.854 1.00 96.50 98 SER A CA 1
ATOM 769 C C . SER A 1 98 ? 9.463 13.842 -12.415 1.00 96.50 98 SER A C 1
ATOM 771 O O . SER A 1 98 ? 10.146 13.215 -13.218 1.00 96.50 98 SER A O 1
ATOM 773 N N . LYS A 1 99 ? 9.183 13.384 -11.189 1.00 95.19 99 LYS A N 1
ATOM 774 C CA . LYS A 1 99 ? 9.646 12.078 -10.705 1.00 95.19 99 LYS A CA 1
ATOM 775 C C . LYS A 1 99 ? 9.040 10.933 -11.524 1.00 95.19 99 LYS A C 1
ATOM 777 O O . LYS A 1 99 ? 9.759 10.019 -11.916 1.00 95.19 99 LYS A O 1
ATOM 782 N N . LYS A 1 100 ? 7.743 10.998 -11.846 1.00 96.50 100 LYS A N 1
ATOM 783 C CA . LYS A 1 100 ? 7.041 9.942 -12.594 1.00 96.50 100 LYS A CA 1
ATOM 784 C C . LYS A 1 100 ? 7.492 9.763 -14.047 1.00 96.50 100 LYS A C 1
ATOM 786 O O . LYS A 1 100 ? 7.159 8.733 -14.619 1.00 96.50 100 LYS A O 1
ATOM 791 N N . ARG A 1 101 ? 8.294 10.663 -14.633 1.00 97.25 101 ARG A N 1
ATOM 792 C CA . ARG A 1 101 ? 8.815 10.487 -16.007 1.00 97.25 101 ARG A CA 1
ATOM 793 C C . ARG A 1 101 ? 9.537 9.151 -16.200 1.00 97.25 101 ARG A C 1
ATOM 795 O O . ARG A 1 101 ? 9.280 8.465 -17.180 1.00 97.25 101 ARG A O 1
ATOM 802 N N . GLY A 1 102 ? 10.388 8.764 -15.245 1.00 96.69 102 GLY A N 1
ATOM 803 C CA . GLY A 1 102 ? 11.109 7.488 -15.317 1.00 96.69 102 GLY A CA 1
ATOM 804 C C . GLY A 1 102 ? 10.184 6.275 -15.211 1.00 96.69 102 GLY A C 1
ATOM 805 O O . GLY A 1 102 ? 10.440 5.247 -15.828 1.00 96.69 102 GLY A O 1
ATOM 806 N N . VAL A 1 103 ? 9.082 6.403 -14.466 1.00 97.88 103 VAL A N 1
ATOM 807 C CA . VAL A 1 103 ? 8.057 5.358 -14.370 1.00 97.88 103 VAL A CA 1
ATOM 808 C C . VAL A 1 103 ? 7.347 5.206 -15.713 1.00 97.88 103 VAL A C 1
ATOM 810 O O . VAL A 1 103 ? 7.309 4.100 -16.240 1.00 97.88 103 VAL A O 1
ATOM 813 N N . THR A 1 104 ? 6.881 6.313 -16.305 1.00 97.25 104 THR A N 1
ATOM 814 C CA . THR A 1 104 ? 6.233 6.304 -17.624 1.00 97.25 104 THR A CA 1
ATOM 815 C C . THR A 1 104 ? 7.131 5.665 -18.679 1.00 97.25 104 THR A C 1
ATOM 817 O O . THR A 1 104 ? 6.695 4.740 -19.352 1.00 97.25 104 THR A O 1
ATOM 820 N N . GLN A 1 105 ? 8.393 6.095 -18.760 1.00 97.25 105 GLN A N 1
ATOM 821 C CA . GLN A 1 105 ? 9.358 5.557 -19.719 1.00 97.25 105 GLN A CA 1
ATOM 822 C C . GLN A 1 105 ? 9.587 4.052 -19.525 1.00 97.25 105 GLN A C 1
ATOM 824 O O . GLN A 1 105 ? 9.611 3.294 -20.487 1.00 97.25 105 GLN A O 1
ATOM 829 N N . TYR A 1 106 ? 9.735 3.592 -18.281 1.00 97.19 106 TYR A N 1
ATOM 830 C CA . TYR A 1 106 ? 9.919 2.168 -18.008 1.00 97.19 106 TYR A CA 1
ATOM 831 C C . TYR A 1 106 ? 8.715 1.327 -18.452 1.00 97.19 106 TYR A C 1
ATOM 833 O O . TYR A 1 106 ? 8.881 0.238 -18.997 1.00 97.19 106 TYR A O 1
ATOM 841 N N . GLN A 1 107 ? 7.498 1.831 -18.245 1.00 96.19 107 GLN A N 1
ATOM 842 C CA . GLN A 1 107 ? 6.265 1.105 -18.555 1.00 96.19 107 GLN A CA 1
ATOM 843 C C . GLN A 1 107 ? 6.016 0.894 -20.059 1.00 96.19 107 GLN A C 1
ATOM 845 O O . GLN A 1 107 ? 5.210 0.029 -20.418 1.00 96.19 107 GLN A O 1
ATOM 850 N N . GLU A 1 108 ? 6.704 1.639 -20.930 1.00 95.75 108 GLU A N 1
ATOM 851 C CA . GLU A 1 108 ? 6.617 1.486 -22.390 1.00 95.75 108 GLU A CA 1
ATOM 852 C C . GLU A 1 108 ? 7.131 0.115 -22.857 1.00 95.75 108 GLU A C 1
ATOM 854 O O . GLU A 1 108 ? 6.557 -0.474 -23.770 1.00 95.75 108 GLU A O 1
ATOM 859 N N . ALA A 1 109 ? 8.160 -0.426 -22.197 1.00 95.25 109 ALA A N 1
ATOM 860 C CA . ALA A 1 109 ? 8.833 -1.666 -22.604 1.00 95.25 109 ALA A CA 1
ATOM 861 C C . ALA A 1 109 ? 9.091 -2.638 -21.436 1.00 95.25 109 ALA A C 1
ATOM 863 O O . ALA A 1 109 ? 9.943 -3.521 -21.526 1.00 95.25 109 ALA A O 1
ATOM 864 N N . CYS A 1 110 ? 8.387 -2.460 -20.318 1.00 95.00 110 CYS A N 1
ATOM 865 C CA . CYS A 1 110 ? 8.561 -3.286 -19.129 1.00 95.00 110 CYS A CA 1
ATOM 866 C C . CYS A 1 110 ? 8.236 -4.770 -19.401 1.00 95.00 110 CYS A C 1
ATOM 868 O O . CYS A 1 110 ? 7.340 -5.073 -20.199 1.00 95.00 110 CYS A O 1
ATOM 870 N N . PRO A 1 111 ? 8.880 -5.706 -18.682 1.00 93.94 111 PRO A N 1
ATOM 871 C CA . PRO A 1 111 ? 8.390 -7.073 -18.617 1.00 93.94 111 PRO A CA 1
ATOM 872 C C . PRO A 1 111 ? 7.011 -7.082 -17.951 1.00 93.94 111 PRO A C 1
ATOM 874 O O . PRO A 1 111 ? 6.781 -6.410 -16.939 1.00 93.94 111 PRO A O 1
ATOM 877 N N . ARG A 1 112 ? 6.091 -7.853 -18.525 1.00 90.62 112 ARG A N 1
ATOM 878 C CA . ARG A 1 112 ? 4.767 -8.117 -17.959 1.00 90.62 112 ARG A CA 1
ATOM 879 C C . ARG A 1 112 ? 4.671 -9.592 -17.602 1.00 90.62 112 ARG A C 1
ATOM 881 O O . ARG A 1 112 ? 5.441 -10.407 -18.104 1.00 90.62 112 ARG A O 1
ATOM 888 N N . GLU A 1 113 ? 3.754 -9.922 -16.704 1.00 73.75 113 GLU A N 1
ATOM 889 C CA . GLU A 1 113 ? 3.388 -11.319 -16.495 1.00 73.75 113 GLU A CA 1
ATOM 890 C C . GLU A 1 113 ? 2.805 -11.872 -17.804 1.00 73.75 113 GLU A C 1
ATOM 892 O O . GLU A 1 113 ? 1.732 -11.452 -18.235 1.00 73.75 113 GLU A O 1
ATOM 897 N N . ASP A 1 114 ? 3.498 -12.822 -18.429 1.00 67.19 114 ASP A N 1
ATOM 898 C CA . ASP A 1 114 ? 2.841 -13.756 -19.336 1.00 67.19 114 ASP A CA 1
ATOM 899 C C . ASP A 1 114 ? 2.011 -14.686 -18.449 1.00 67.19 114 ASP A C 1
ATOM 901 O O . ASP A 1 114 ? 2.559 -15.336 -17.553 1.00 67.19 114 ASP A O 1
ATOM 905 N N . TYR A 1 115 ? 0.690 -14.722 -18.639 1.00 53.75 115 TYR A N 1
ATOM 906 C CA . TYR A 1 115 ? -0.166 -15.677 -17.937 1.00 53.75 115 TYR A CA 1
ATOM 907 C C . TYR A 1 115 ? 0.226 -17.093 -18.368 1.00 53.75 115 TYR A C 1
ATOM 909 O O . TYR A 1 115 ? -0.270 -17.633 -19.355 1.00 53.75 115 TYR A O 1
ATOM 917 N N . ILE A 1 116 ? 1.150 -17.693 -17.629 1.00 50.75 116 ILE A N 1
ATOM 918 C CA . ILE A 1 116 ? 1.381 -19.127 -17.630 1.00 50.75 116 ILE A CA 1
ATOM 919 C C . ILE A 1 116 ? 0.641 -19.610 -16.388 1.00 50.75 116 ILE A C 1
ATOM 921 O O . ILE A 1 116 ? 1.107 -19.314 -15.286 1.00 50.75 116 ILE A O 1
ATOM 925 N N . PRO A 1 117 ? -0.511 -20.295 -16.519 1.00 48.12 117 PRO A N 1
ATOM 926 C CA . PRO A 1 117 ? -1.136 -20.943 -15.380 1.00 48.12 117 PRO A CA 1
ATOM 927 C C . PRO A 1 117 ? -0.143 -21.977 -14.861 1.00 48.12 117 PRO A C 1
ATOM 929 O O . PRO A 1 117 ? -0.006 -23.075 -15.399 1.00 48.12 117 PRO A O 1
ATOM 932 N N . THR A 1 118 ? 0.632 -21.596 -13.853 1.00 49.44 118 THR A N 1
ATOM 933 C CA . THR A 1 118 ? 1.503 -22.528 -13.173 1.00 49.44 118 THR A CA 1
ATOM 934 C C . THR A 1 118 ? 0.583 -23.471 -12.416 1.00 49.44 118 THR A C 1
ATOM 936 O O . THR A 1 118 ? -0.283 -23.053 -11.652 1.00 49.44 118 THR A O 1
ATOM 939 N N . ALA A 1 119 ? 0.762 -24.773 -12.638 1.00 48.31 119 ALA A N 1
ATOM 940 C CA . ALA A 1 119 ? 0.026 -25.847 -11.969 1.00 48.31 119 ALA A CA 1
ATOM 941 C C . ALA A 1 119 ? 0.206 -25.867 -10.433 1.00 48.31 119 ALA A C 1
ATOM 943 O O . ALA A 1 119 ? -0.237 -26.791 -9.760 1.00 48.31 119 ALA A O 1
ATOM 944 N N . VAL A 1 120 ? 0.835 -24.842 -9.857 1.00 50.16 120 VAL A N 1
ATOM 945 C CA . VAL A 1 120 ? 0.781 -24.507 -8.436 1.00 50.16 120 VAL A CA 1
ATOM 946 C C . VAL A 1 120 ? -0.474 -23.674 -8.159 1.00 50.16 120 VAL A C 1
ATOM 948 O O . VAL A 1 120 ? -0.439 -22.603 -7.570 1.00 50.16 120 VAL A O 1
ATOM 951 N N . SER A 1 121 ? -1.627 -24.249 -8.497 1.00 48.50 121 SER A N 1
ATOM 952 C CA . SER A 1 121 ? -2.711 -24.258 -7.525 1.00 48.50 121 SER A CA 1
ATOM 953 C C . SER A 1 121 ? -2.189 -25.042 -6.322 1.00 48.50 121 SER A C 1
ATOM 955 O O . SER A 1 121 ? -2.056 -26.263 -6.400 1.00 48.50 121 SER A O 1
ATOM 957 N N . HIS A 1 122 ? -1.814 -24.367 -5.242 1.00 41.31 122 HIS A N 1
ATOM 958 C CA . HIS A 1 122 ? -1.743 -25.037 -3.949 1.00 41.31 122 HIS A CA 1
ATOM 959 C C . HIS A 1 122 ? -2.858 -24.504 -3.037 1.00 41.31 122 HIS A C 1
ATOM 961 O O . HIS A 1 122 ? -3.204 -23.327 -3.139 1.00 41.31 122 HIS A O 1
ATOM 967 N N . PRO A 1 123 ? -3.461 -25.415 -2.254 1.00 44.25 123 PRO A N 1
ATOM 968 C CA . PRO A 1 123 ? -4.849 -25.384 -1.782 1.00 44.25 123 PRO A CA 1
ATOM 969 C C . PRO A 1 123 ? -5.187 -24.313 -0.739 1.00 44.25 123 PRO A C 1
ATOM 971 O O . PRO A 1 123 ? -4.278 -23.846 -0.011 1.00 44.25 123 PRO A O 1
#